Protein AF-A0A7S3LZL2-F1 (afdb_monomer_lite)

Secondary structure (DSSP, 8-state):
-BPP--SEEEEEESS-TTT--TTEEEEEEEES-THHHHS--SS--EEEEEETTS--EEEE----SEEEEP-S-BEE---GGGT--TTS-SSSSS--EESS--EEEE--GGG-HHHH-HHHHHHHHHHHHHHTT-

pLDDT: mean 87.99, std 10.65, range [54.44, 98.19]

Radius of gyration: 15.96 Å; chains: 1; bounding box: 42×28×36 Å

Sequence (134 aa):
QELVEAKYAFVLHTINPFTHDKDELYGELVAGRGETLVGNFPGRAMSFTMRRGGEPKLVSFLSKSVALHTQHCLIFRSDSNGEDLEGFAGAGLFESVCAEDDKGGHQRVHRMPVVTDRAYRQKLLKNIAETGWA

Structure (mmCIF, N/CA/C/O backbone):
data_AF-A0A7S3LZL2-F1
#
_entry.id   AF-A0A7S3LZL2-F1
#
loop_
_atom_site.group_PDB
_atom_site.id
_atom_site.type_symbol
_atom_site.label_atom_id
_atom_site.label_alt_id
_atom_site.label_comp_id
_atom_site.label_asym_id
_atom_site.label_entity_id
_atom_site.label_seq_id
_atom_site.pdbx_PDB_ins_code
_atom_site.Cartn_x
_atom_site.Cartn_y
_atom_site.Cartn_z
_atom_site.occupancy
_atom_site.B_iso_or_equiv
_atom_site.auth_seq_id
_atom_site.auth_comp_id
_atom_site.auth_asym_id
_atom_site.auth_atom_id
_atom_site.pdbx_PDB_model_num
ATOM 1 N N . GLN A 1 1 ? 15.854 -14.461 -7.365 1.00 81.50 1 GLN A N 1
ATOM 2 C CA . GLN A 1 1 ? 14.414 -14.776 -7.192 1.00 81.50 1 GLN A CA 1
ATOM 3 C C . GLN A 1 1 ? 13.652 -14.189 -8.378 1.00 81.50 1 GLN A C 1
ATOM 5 O O . GLN A 1 1 ? 14.141 -13.223 -8.947 1.00 81.50 1 GLN A O 1
ATOM 10 N N . GLU A 1 2 ? 12.508 -14.736 -8.785 1.00 86.12 2 GLU A N 1
ATOM 11 C CA . GLU A 1 2 ? 11.646 -14.081 -9.786 1.00 86.12 2 GLU A CA 1
ATOM 12 C C . GLU A 1 2 ? 10.842 -12.933 -9.160 1.00 86.12 2 GLU A C 1
ATOM 14 O O . GLU A 1 2 ? 10.371 -13.044 -8.023 1.00 86.12 2 GLU A O 1
ATOM 19 N N . LEU A 1 3 ? 10.688 -11.824 -9.887 1.00 83.06 3 LEU A N 1
ATOM 20 C CA . LEU A 1 3 ? 9.863 -10.704 -9.445 1.00 83.06 3 LEU A CA 1
ATOM 21 C C . LEU A 1 3 ? 8.380 -11.007 -9.699 1.00 83.06 3 LEU A C 1
ATOM 23 O O . LEU A 1 3 ? 7.952 -11.200 -10.835 1.00 83.06 3 LEU A O 1
ATOM 27 N N . VAL A 1 4 ? 7.589 -11.035 -8.625 1.00 82.81 4 VAL A N 1
ATOM 28 C CA . VAL A 1 4 ? 6.148 -11.311 -8.692 1.00 82.81 4 VAL A CA 1
ATOM 29 C C . VAL A 1 4 ? 5.395 -10.085 -9.205 1.00 82.81 4 VAL A C 1
ATOM 31 O O . VAL A 1 4 ? 5.608 -8.967 -8.727 1.00 82.81 4 VAL A O 1
ATOM 34 N N . GLU A 1 5 ? 4.480 -10.299 -10.152 1.00 81.88 5 GLU A N 1
ATOM 35 C CA . GLU A 1 5 ? 3.588 -9.251 -10.645 1.00 81.88 5 GLU A CA 1
ATOM 36 C C . GLU A 1 5 ? 2.649 -8.776 -9.527 1.00 81.88 5 GLU A C 1
ATOM 38 O O . GLU A 1 5 ? 1.793 -9.518 -9.043 1.00 81.88 5 GLU A O 1
ATOM 43 N N . ALA A 1 6 ? 2.808 -7.517 -9.115 1.00 82.69 6 ALA A N 1
ATOM 44 C CA . ALA A 1 6 ? 2.009 -6.911 -8.062 1.00 82.69 6 ALA A CA 1
ATOM 45 C C . ALA A 1 6 ? 1.212 -5.729 -8.616 1.00 82.69 6 ALA A C 1
ATOM 47 O O . ALA A 1 6 ? 1.761 -4.729 -9.082 1.00 82.69 6 ALA A O 1
ATOM 48 N N . LYS A 1 7 ? -0.118 -5.818 -8.521 1.00 89.12 7 LYS A N 1
ATOM 49 C CA . LYS A 1 7 ? -1.005 -4.688 -8.838 1.00 89.12 7 LYS A CA 1
ATOM 50 C C . LYS A 1 7 ? -0.928 -3.592 -7.773 1.00 89.12 7 LYS A C 1
ATOM 52 O O . LYS A 1 7 ? -1.039 -2.408 -8.094 1.00 89.12 7 LYS A O 1
ATOM 57 N N . TYR A 1 8 ? -0.762 -4.005 -6.521 1.00 93.44 8 TYR A N 1
ATOM 58 C CA . TYR A 1 8 ? -0.610 -3.136 -5.366 1.00 93.44 8 TYR A CA 1
ATOM 59 C C . TYR A 1 8 ? 0.501 -3.668 -4.471 1.00 93.44 8 TYR A C 1
ATOM 61 O O . TYR A 1 8 ? 0.640 -4.881 -4.318 1.00 93.44 8 TYR A O 1
ATOM 69 N N . ALA A 1 9 ? 1.214 -2.751 -3.834 1.00 93.50 9 ALA A N 1
ATOM 70 C CA . ALA A 1 9 ? 2.120 -3.034 -2.736 1.00 93.50 9 ALA A CA 1
ATOM 71 C C . ALA A 1 9 ? 1.653 -2.274 -1.496 1.00 93.50 9 ALA A C 1
ATOM 73 O O . ALA A 1 9 ? 1.000 -1.228 -1.607 1.00 93.50 9 ALA A O 1
ATOM 74 N N . PHE A 1 10 ? 1.963 -2.810 -0.320 1.00 95.69 10 PHE A N 1
ATOM 75 C CA . PHE A 1 10 ? 1.514 -2.241 0.941 1.00 95.69 10 PHE A CA 1
ATOM 76 C C . PHE A 1 10 ? 2.513 -2.468 2.077 1.00 95.69 10 PHE A C 1
ATOM 78 O O . PHE A 1 10 ? 3.325 -3.389 2.025 1.00 95.69 10 PHE A O 1
ATOM 85 N N . VAL A 1 11 ? 2.410 -1.630 3.107 1.00 95.25 11 VAL A N 1
ATOM 86 C CA . VAL A 1 11 ? 3.071 -1.790 4.410 1.00 95.25 11 VAL A CA 1
ATOM 87 C C . VAL A 1 11 ? 1.997 -1.784 5.491 1.00 95.25 11 VAL A C 1
ATOM 89 O O . VAL A 1 11 ? 1.023 -1.033 5.396 1.00 95.25 11 VAL A O 1
ATOM 92 N N . LEU A 1 12 ? 2.165 -2.635 6.505 1.00 96.06 12 LEU A N 1
ATOM 93 C CA . LEU A 1 12 ? 1.283 -2.714 7.665 1.00 96.06 12 LEU A CA 1
ATOM 94 C C . LEU A 1 12 ? 2.080 -2.489 8.943 1.00 96.06 12 LEU A C 1
ATOM 96 O O . LEU A 1 12 ? 3.102 -3.129 9.176 1.00 96.06 12 LEU A O 1
ATOM 100 N N . HIS A 1 13 ? 1.552 -1.621 9.793 1.00 95.44 13 HIS A N 1
ATOM 101 C CA . HIS A 1 13 ? 1.988 -1.432 11.163 1.00 95.44 13 HIS A CA 1
ATOM 102 C C . HIS A 1 13 ? 0.940 -2.068 12.076 1.00 95.44 13 HIS A C 1
ATOM 104 O O . HIS A 1 13 ? -0.171 -1.551 12.206 1.00 95.44 13 HIS A O 1
ATOM 110 N N . THR A 1 14 ? 1.284 -3.200 12.691 1.00 94.19 14 THR A N 1
ATOM 111 C CA . THR A 1 14 ? 0.397 -3.965 13.592 1.00 94.19 14 THR A CA 1
ATOM 112 C C . THR A 1 14 ? 0.144 -3.271 14.931 1.00 94.19 14 THR A C 1
ATOM 114 O O . THR A 1 14 ? -0.779 -3.635 15.649 1.00 94.19 14 THR A O 1
ATOM 117 N N . ILE A 1 15 ? 0.937 -2.248 15.248 1.00 94.56 15 ILE A N 1
ATOM 118 C CA . ILE A 1 15 ? 0.670 -1.260 16.292 1.00 94.56 15 ILE A CA 1
ATOM 119 C C . ILE A 1 15 ? 0.614 0.089 15.586 1.00 94.56 15 ILE A C 1
ATOM 121 O O . ILE A 1 15 ? 1.565 0.440 14.881 1.00 94.56 15 ILE A O 1
ATOM 125 N N . ASN A 1 16 ? -0.469 0.847 15.761 1.00 95.38 16 ASN A N 1
ATOM 126 C CA . ASN A 1 16 ? -0.615 2.134 15.088 1.00 95.38 16 ASN A CA 1
ATOM 127 C C . ASN A 1 16 ? 0.561 3.069 15.464 1.00 95.38 16 ASN A C 1
ATOM 129 O O . ASN A 1 16 ? 0.729 3.387 16.643 1.00 95.38 16 ASN A O 1
ATOM 133 N N . PRO A 1 17 ? 1.367 3.548 14.497 1.00 94.94 17 PRO A N 1
ATOM 134 C CA . PRO A 1 17 ? 2.569 4.329 14.783 1.00 94.94 17 PRO A CA 1
ATOM 135 C C . PRO A 1 17 ? 2.269 5.758 15.263 1.00 94.94 17 PRO A C 1
ATOM 137 O O . PRO A 1 17 ? 3.166 6.421 15.773 1.00 94.94 17 PRO A O 1
ATOM 140 N N . PHE A 1 18 ? 1.030 6.239 15.114 1.00 94.06 18 PHE A N 1
ATOM 141 C CA . PHE A 1 18 ? 0.608 7.582 15.526 1.00 94.06 18 PHE A CA 1
ATOM 142 C C . PHE A 1 18 ? -0.100 7.597 16.883 1.00 94.06 18 PHE A C 1
ATOM 144 O O . PHE A 1 18 ? 0.029 8.561 17.631 1.00 94.06 18 PHE A O 1
ATOM 151 N N . THR A 1 19 ? -0.882 6.558 17.190 1.00 94.44 19 THR A N 1
ATOM 152 C CA . THR A 1 19 ? -1.669 6.473 18.435 1.00 94.44 19 THR A CA 1
ATOM 153 C C . THR A 1 19 ? -1.098 5.481 19.444 1.00 94.44 19 THR A C 1
ATOM 155 O O . THR A 1 19 ? -1.498 5.508 20.605 1.00 94.44 19 THR A O 1
ATOM 158 N N . HIS A 1 20 ? -0.183 4.605 19.016 1.00 94.44 20 HIS A N 1
ATOM 159 C CA . HIS A 1 20 ? 0.345 3.471 19.779 1.00 94.44 20 HIS A CA 1
ATOM 160 C C . HIS A 1 20 ? -0.725 2.478 20.268 1.00 94.44 20 HIS A C 1
ATOM 162 O O . HIS A 1 20 ? -0.463 1.668 21.161 1.00 94.44 20 HIS A O 1
ATOM 168 N N . ASP A 1 21 ? -1.921 2.508 19.671 1.00 95.31 21 ASP A N 1
ATOM 169 C CA . ASP A 1 21 ? -2.976 1.535 19.940 1.00 95.31 21 ASP A CA 1
ATOM 170 C C . ASP A 1 21 ? -2.588 0.171 19.339 1.00 95.31 21 ASP A C 1
ATOM 172 O O . ASP A 1 21 ? -2.374 0.043 18.132 1.00 95.31 21 ASP A O 1
ATOM 176 N N . LYS A 1 22 ? -2.471 -0.847 20.200 1.00 93.62 22 LYS A N 1
ATOM 177 C CA . LYS A 1 22 ? -2.094 -2.222 19.826 1.00 93.62 22 LYS A CA 1
ATOM 178 C C . LYS A 1 22 ? -3.239 -3.000 19.177 1.00 93.62 22 LYS A C 1
ATOM 180 O O . LYS A 1 22 ? -2.995 -4.032 18.557 1.00 93.62 22 LYS A O 1
ATOM 185 N N . ASP A 1 23 ? -4.469 -2.519 19.324 1.00 94.75 23 ASP A N 1
ATOM 186 C CA . ASP A 1 23 ? -5.660 -3.126 18.733 1.00 94.75 23 ASP A CA 1
ATOM 187 C C . ASP A 1 23 ? -6.050 -2.470 17.404 1.00 94.75 23 ASP A C 1
ATOM 189 O O . ASP A 1 23 ? -7.049 -2.862 16.793 1.00 94.75 23 ASP A O 1
ATOM 193 N N . GLU A 1 24 ? -5.277 -1.482 16.944 1.00 96.44 24 GLU A N 1
ATOM 194 C CA . GLU A 1 24 ? -5.484 -0.772 15.689 1.00 96.44 24 GLU A CA 1
ATOM 195 C C . GLU A 1 24 ? -4.264 -0.904 14.774 1.00 96.44 24 GLU A C 1
ATOM 197 O O . GLU A 1 24 ? -3.163 -0.462 15.091 1.00 96.44 24 GLU A O 1
ATOM 202 N N . LEU A 1 25 ? -4.487 -1.479 13.596 1.00 96.94 25 LEU A N 1
ATOM 203 C CA . LEU A 1 25 ? -3.503 -1.529 12.525 1.00 96.94 25 LEU A CA 1
ATOM 204 C C . LEU A 1 25 ? -3.564 -0.240 11.713 1.00 96.94 25 LEU A C 1
ATOM 206 O O . LEU A 1 25 ? -4.654 0.271 11.438 1.00 96.94 25 LEU A O 1
ATOM 210 N N . TYR A 1 26 ? -2.405 0.236 11.268 1.00 97.88 26 TYR A N 1
ATOM 211 C CA . TYR A 1 26 ? -2.282 1.270 10.242 1.00 97.88 26 TYR A CA 1
ATOM 212 C C . TYR A 1 26 ? -1.646 0.666 8.990 1.00 97.88 26 TYR A C 1
ATOM 214 O O . TYR A 1 26 ? -0.631 -0.022 9.076 1.00 97.88 26 TYR A O 1
ATOM 222 N N . GLY A 1 27 ? -2.252 0.902 7.831 1.00 97.44 27 GLY A N 1
ATOM 223 C CA . GLY A 1 27 ? -1.782 0.371 6.561 1.00 97.44 27 GLY A CA 1
ATOM 224 C C . GLY A 1 27 ? -1.631 1.451 5.506 1.00 97.44 27 GLY A C 1
ATOM 225 O O . GLY A 1 27 ? -2.418 2.399 5.446 1.00 97.44 27 GLY A O 1
ATOM 226 N N . GLU A 1 28 ? -0.639 1.270 4.643 1.00 97.62 28 GLU A N 1
ATOM 227 C CA . GLU A 1 28 ? -0.371 2.134 3.498 1.00 97.62 28 GLU A CA 1
ATOM 228 C C . GLU A 1 28 ? -0.301 1.303 2.226 1.00 97.62 28 GLU A C 1
ATOM 230 O O . GLU A 1 28 ? 0.306 0.238 2.213 1.00 97.62 28 GLU A O 1
ATOM 235 N N . LEU A 1 29 ? -0.927 1.785 1.154 1.00 97.00 29 LEU A N 1
ATOM 236 C CA . LEU A 1 29 ? -1.071 1.072 -0.109 1.00 97.00 29 LEU A CA 1
ATOM 237 C C . LEU A 1 29 ? -0.755 1.978 -1.302 1.00 97.00 29 LEU A C 1
ATOM 239 O O . LEU A 1 29 ? -1.237 3.111 -1.406 1.00 97.00 29 LEU A O 1
ATOM 243 N N . VAL A 1 30 ? 0.015 1.444 -2.246 1.00 95.69 30 VAL A N 1
ATOM 244 C CA . VAL A 1 30 ? 0.358 2.075 -3.528 1.00 95.69 30 VAL A CA 1
ATOM 245 C C . VAL A 1 30 ? 0.065 1.142 -4.692 1.00 95.69 30 VAL A C 1
ATOM 247 O O . VAL A 1 30 ? -0.042 -0.070 -4.530 1.00 95.69 30 VAL A O 1
ATOM 250 N N . ALA A 1 31 ? -0.080 1.722 -5.881 1.00 93.12 31 ALA A N 1
ATOM 251 C CA . ALA A 1 31 ? -0.121 0.957 -7.120 1.00 93.12 31 ALA A CA 1
ATOM 252 C C . ALA A 1 31 ? 1.279 0.451 -7.484 1.00 93.12 31 ALA A C 1
ATOM 254 O O . ALA A 1 31 ? 2.262 1.153 -7.252 1.00 93.12 31 ALA A O 1
ATOM 255 N N . GLY A 1 32 ? 1.343 -0.719 -8.114 1.00 90.88 32 GLY A N 1
ATOM 256 C CA . GLY A 1 32 ? 2.595 -1.299 -8.584 1.00 90.88 32 GLY A CA 1
ATOM 257 C C . GLY A 1 32 ? 3.486 -1.773 -7.440 1.00 90.88 32 GLY A C 1
ATOM 258 O O . GLY A 1 32 ? 3.001 -2.305 -6.440 1.00 90.88 32 GLY A O 1
ATOM 259 N N . ARG A 1 33 ? 4.796 -1.602 -7.611 1.00 89.06 33 ARG A N 1
ATOM 260 C CA . ARG A 1 33 ? 5.812 -2.142 -6.710 1.00 89.06 33 ARG A CA 1
ATOM 261 C C . ARG A 1 33 ? 5.938 -1.376 -5.391 1.00 89.06 33 ARG A C 1
ATOM 263 O O . ARG A 1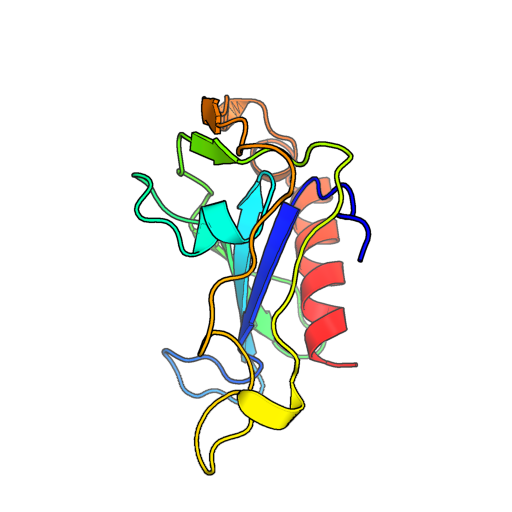 33 ? 5.604 -0.191 -5.316 1.00 89.06 33 ARG A O 1
ATOM 270 N N . GLY A 1 34 ? 6.510 -2.040 -4.383 1.00 88.12 34 GLY A N 1
ATOM 271 C CA . GLY A 1 34 ? 6.794 -1.460 -3.064 1.00 88.12 34 GLY A CA 1
ATOM 272 C C . GLY A 1 34 ? 7.718 -0.245 -3.121 1.00 88.12 34 GLY A C 1
ATOM 273 O O . GLY A 1 34 ? 7.546 0.692 -2.348 1.00 88.12 34 GLY A O 1
ATOM 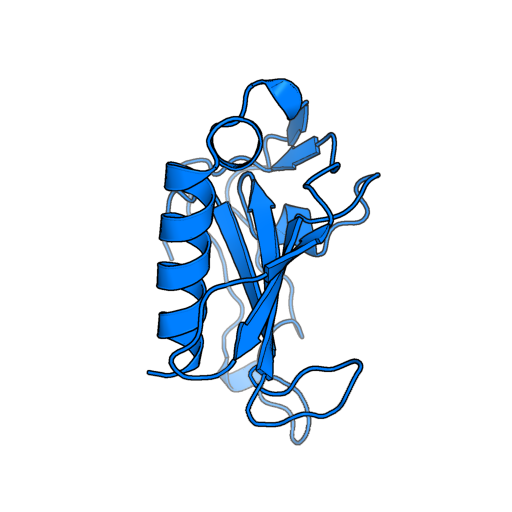274 N N . GLU A 1 35 ? 8.608 -0.175 -4.107 1.00 87.88 35 GLU A N 1
ATOM 275 C CA . GLU A 1 35 ? 9.479 0.974 -4.363 1.00 87.88 35 GLU A CA 1
ATOM 276 C C . GLU A 1 35 ? 8.684 2.252 -4.691 1.00 87.88 35 GLU A C 1
ATOM 278 O O . GLU A 1 35 ? 9.149 3.357 -4.429 1.00 87.88 35 GLU A O 1
ATOM 283 N N . THR A 1 36 ? 7.436 2.139 -5.163 1.00 91.56 36 THR A N 1
ATOM 284 C CA . THR A 1 36 ? 6.530 3.295 -5.316 1.00 91.56 36 THR A CA 1
ATOM 285 C C . THR A 1 36 ? 6.174 3.930 -3.964 1.00 91.56 36 THR A C 1
ATOM 287 O O . THR A 1 36 ? 5.952 5.145 -3.879 1.00 91.56 36 THR A O 1
ATOM 290 N N . LEU A 1 37 ? 6.089 3.113 -2.908 1.00 90.25 37 LEU A N 1
ATOM 291 C CA . LEU A 1 37 ? 5.757 3.540 -1.550 1.00 90.25 37 LEU A CA 1
ATOM 292 C C . LEU A 1 37 ? 6.915 4.333 -0.949 1.00 90.25 37 LEU A C 1
ATOM 294 O O . LEU A 1 37 ? 6.721 5.484 -0.562 1.00 90.25 37 LEU A O 1
ATOM 298 N N . VAL A 1 38 ? 8.099 3.716 -0.923 1.00 86.38 38 VAL A N 1
ATOM 299 C CA . VAL A 1 38 ? 9.305 4.255 -0.274 1.00 86.38 38 VAL A CA 1
ATOM 300 C C . VAL A 1 38 ? 10.040 5.281 -1.136 1.00 86.38 38 VAL A C 1
ATOM 302 O O . VAL A 1 38 ? 10.748 6.136 -0.613 1.00 86.38 38 VAL A O 1
ATOM 305 N N . GLY A 1 39 ? 9.848 5.237 -2.455 1.00 84.19 39 GLY A N 1
ATOM 306 C CA . GLY A 1 39 ? 10.441 6.183 -3.388 1.00 84.19 39 GLY A CA 1
ATOM 307 C C . GLY A 1 39 ? 9.886 7.596 -3.219 1.00 84.19 39 GLY A C 1
ATOM 308 O O . GLY A 1 39 ? 8.698 7.805 -2.933 1.00 84.19 39 GLY A O 1
ATOM 309 N N . ASN A 1 40 ? 10.744 8.585 -3.478 1.00 86.31 40 ASN A N 1
ATOM 310 C CA . ASN A 1 40 ? 10.441 10.014 -3.370 1.00 86.31 40 ASN A CA 1
ATOM 311 C C . ASN A 1 40 ? 9.579 10.539 -4.543 1.00 86.31 40 ASN A C 1
ATOM 313 O O . ASN A 1 40 ? 9.893 11.538 -5.188 1.00 86.31 40 ASN A O 1
ATOM 317 N N . PHE A 1 41 ? 8.492 9.832 -4.856 1.00 89.56 41 PHE A N 1
ATOM 318 C CA . PHE A 1 41 ? 7.511 10.245 -5.856 1.00 89.56 41 PHE A CA 1
ATOM 319 C C . PHE A 1 41 ? 6.463 11.177 -5.231 1.00 89.56 41 PHE A C 1
ATOM 321 O O . PHE A 1 41 ? 5.920 10.826 -4.174 1.00 89.56 41 PHE A O 1
ATOM 328 N N . PRO A 1 42 ? 6.111 12.302 -5.893 1.00 90.25 42 PRO A N 1
ATOM 329 C CA . PRO A 1 42 ? 5.107 13.243 -5.407 1.00 90.25 42 PRO A CA 1
ATOM 330 C C . PRO A 1 42 ? 3.748 12.598 -5.133 1.00 90.25 42 PRO A C 1
ATOM 332 O O . PRO A 1 42 ? 3.297 11.722 -5.872 1.00 90.25 42 PRO A O 1
ATOM 335 N N . GLY A 1 43 ? 3.060 13.111 -4.113 1.00 92.38 43 GLY A N 1
ATOM 336 C CA . GLY A 1 43 ? 1.776 12.595 -3.647 1.00 92.38 43 GLY A CA 1
ATOM 337 C C . GLY A 1 43 ? 1.930 11.631 -2.473 1.00 92.38 43 GLY A C 1
ATOM 338 O O . GLY A 1 43 ? 3.014 11.452 -1.924 1.00 92.38 43 GLY A O 1
ATOM 339 N N . ARG A 1 44 ? 0.819 11.031 -2.053 1.00 93.56 44 ARG A N 1
ATOM 340 C CA . ARG A 1 44 ? 0.758 10.147 -0.882 1.00 93.56 44 ARG A CA 1
ATOM 341 C C . ARG A 1 44 ? 0.131 8.802 -1.223 1.00 93.56 44 ARG A C 1
ATOM 343 O O . ARG A 1 44 ? -0.662 8.692 -2.165 1.00 93.56 44 ARG A O 1
ATOM 350 N N . ALA A 1 45 ? 0.543 7.780 -0.481 1.00 95.88 45 ALA A N 1
ATOM 351 C CA . ALA A 1 45 ? -0.074 6.463 -0.518 1.00 95.88 45 ALA A CA 1
ATOM 352 C C . ALA A 1 45 ? -1.530 6.540 -0.036 1.00 95.88 45 ALA A C 1
ATOM 354 O O . ALA A 1 45 ? -1.918 7.490 0.643 1.00 95.88 45 ALA A O 1
ATOM 355 N N . MET A 1 46 ? -2.340 5.543 -0.385 1.00 97.25 46 MET A N 1
ATOM 356 C CA . MET A 1 46 ? -3.631 5.354 0.267 1.00 97.25 46 MET A CA 1
ATOM 357 C C . MET A 1 46 ? -3.382 4.825 1.671 1.00 97.25 46 MET A C 1
ATOM 359 O O . MET A 1 46 ? -2.819 3.742 1.803 1.00 97.25 46 MET A O 1
ATOM 363 N N . SER A 1 47 ? -3.823 5.547 2.694 1.00 97.56 47 SER A N 1
ATOM 364 C CA . SER A 1 47 ? -3.688 5.092 4.075 1.00 97.56 47 SER A CA 1
ATOM 365 C C . SER A 1 47 ? -5.028 4.753 4.704 1.00 97.56 47 SER A C 1
ATOM 367 O O . SER A 1 47 ? -6.058 5.361 4.391 1.00 97.56 47 SER A O 1
ATOM 369 N N . PHE A 1 48 ? -5.022 3.768 5.593 1.00 98.19 48 PHE A N 1
ATOM 370 C CA . PHE A 1 48 ? -6.208 3.303 6.297 1.00 98.19 48 PHE A CA 1
ATOM 371 C C . PHE A 1 48 ? -5.849 2.763 7.681 1.00 98.19 48 PHE A C 1
ATOM 373 O O . PHE A 1 48 ? -4.712 2.369 7.928 1.00 98.19 48 PHE A O 1
ATOM 380 N N . THR A 1 49 ? -6.831 2.723 8.576 1.00 98.06 49 THR A N 1
ATOM 381 C CA . THR A 1 49 ? -6.727 2.019 9.856 1.00 98.06 49 THR A CA 1
ATOM 382 C C . THR A 1 49 ? -7.765 0.918 9.958 1.00 98.06 49 THR A C 1
ATOM 384 O O . THR A 1 49 ? -8.831 1.000 9.346 1.00 98.06 49 THR A O 1
ATOM 387 N N . MET A 1 50 ? -7.483 -0.123 10.735 1.00 97.25 50 MET A N 1
ATOM 388 C CA . MET A 1 50 ? -8.472 -1.148 11.057 1.00 97.25 50 MET A CA 1
ATOM 389 C C . MET A 1 50 ? -8.255 -1.679 12.468 1.00 97.25 50 MET A C 1
ATOM 391 O O . MET A 1 50 ? -7.177 -2.169 12.798 1.00 97.25 50 MET A O 1
ATOM 395 N N . ARG A 1 51 ? -9.307 -1.631 13.289 1.00 95.56 51 ARG A N 1
ATOM 396 C CA . ARG A 1 51 ? -9.317 -2.328 14.579 1.00 95.56 51 ARG A CA 1
ATOM 397 C C . ARG A 1 51 ? -9.522 -3.826 14.386 1.00 95.56 51 ARG A C 1
ATOM 399 O O . ARG A 1 51 ? -10.207 -4.229 13.444 1.00 95.56 51 ARG A O 1
ATOM 406 N N . ARG A 1 52 ? -8.981 -4.654 15.281 1.00 91.62 52 ARG A N 1
ATOM 407 C CA . ARG A 1 52 ? -9.176 -6.115 15.246 1.00 91.62 52 ARG A CA 1
ATOM 408 C C . ARG A 1 52 ? -10.671 -6.473 15.198 1.00 91.62 52 ARG A C 1
ATOM 410 O O . ARG A 1 52 ? -11.446 -6.029 16.038 1.00 91.62 52 ARG A O 1
ATOM 417 N N . GLY A 1 53 ? -11.078 -7.252 14.192 1.00 89.19 53 GLY A N 1
ATOM 418 C CA . GLY A 1 53 ? -12.481 -7.638 13.962 1.00 89.19 53 GLY A CA 1
ATOM 419 C C . GLY A 1 53 ? -13.405 -6.512 13.467 1.00 89.19 53 GLY A C 1
ATOM 420 O O . GLY A 1 53 ? -14.606 -6.729 13.325 1.00 89.19 53 GLY A O 1
ATOM 421 N N . GLY A 1 54 ? -12.867 -5.316 13.219 1.00 93.56 54 GLY A N 1
ATOM 422 C CA . GLY A 1 54 ? -13.602 -4.170 12.699 1.00 93.56 54 GLY A CA 1
ATOM 423 C C . GLY A 1 54 ? -13.564 -4.060 11.174 1.00 93.56 54 GLY A C 1
ATOM 424 O O . GLY A 1 54 ? -13.125 -4.955 10.458 1.00 93.56 54 GLY A O 1
ATOM 425 N N . GLU A 1 55 ? -14.014 -2.909 10.683 1.00 95.75 55 GLU A N 1
ATOM 426 C CA . GLU A 1 55 ? -13.978 -2.548 9.267 1.00 95.75 55 GLU A CA 1
ATOM 427 C C . GLU A 1 55 ? -12.872 -1.514 9.005 1.00 95.75 55 GLU A C 1
ATOM 429 O O . GLU A 1 55 ? -12.674 -0.620 9.840 1.00 95.75 55 GLU A O 1
ATOM 434 N N . PRO A 1 56 ? -12.162 -1.585 7.861 1.00 96.94 56 PRO A N 1
ATOM 435 C CA . PRO A 1 56 ? -11.141 -0.605 7.533 1.00 96.94 56 PRO A CA 1
ATOM 436 C C . PRO A 1 56 ? -11.751 0.787 7.350 1.00 96.94 56 PRO A C 1
ATOM 438 O O . PRO A 1 56 ? -12.798 0.964 6.715 1.00 96.94 56 PRO A O 1
ATOM 441 N N . LYS A 1 57 ? -11.065 1.787 7.900 1.00 97.31 57 LYS A N 1
ATOM 442 C CA . LYS A 1 57 ? -11.384 3.210 7.808 1.00 97.31 57 LYS A CA 1
ATOM 443 C C . LYS A 1 57 ? -10.308 3.905 6.996 1.00 97.31 57 LYS A C 1
ATOM 445 O O . LYS A 1 57 ? -9.132 3.861 7.337 1.00 97.31 57 LYS A O 1
ATOM 450 N N . LEU A 1 58 ? -10.719 4.562 5.920 1.00 97.25 58 LEU A N 1
ATOM 451 C CA . LEU A 1 58 ? -9.799 5.313 5.080 1.00 97.25 58 LEU A CA 1
ATOM 452 C C . LEU A 1 58 ? -9.318 6.570 5.816 1.00 97.25 58 LEU A C 1
ATOM 454 O O . LEU A 1 58 ? -10.137 7.343 6.308 1.00 97.25 58 LEU A O 1
ATOM 458 N N . VAL A 1 59 ? -8.006 6.780 5.846 1.00 97.12 59 VAL A N 1
ATOM 459 C CA . VAL A 1 59 ? -7.366 7.988 6.387 1.00 97.12 59 VAL A CA 1
ATOM 460 C C . VAL A 1 59 ? -7.047 8.956 5.253 1.00 97.12 59 VAL A C 1
ATOM 462 O O . VAL A 1 59 ? -7.308 10.153 5.361 1.00 97.12 59 VAL A O 1
ATOM 465 N N . SER A 1 60 ? -6.532 8.448 4.133 1.00 96.25 60 SER A N 1
ATOM 466 C CA . SER A 1 60 ? -6.269 9.263 2.950 1.00 96.25 60 SER A CA 1
ATOM 467 C C . SER A 1 60 ? -6.429 8.471 1.655 1.00 96.25 60 SER A C 1
ATOM 469 O O . SER A 1 60 ? -6.225 7.258 1.607 1.00 96.25 60 SER A O 1
ATOM 471 N N . PHE A 1 61 ? -6.819 9.164 0.586 1.00 95.50 61 PHE A N 1
ATOM 472 C CA . PHE A 1 61 ? -6.852 8.581 -0.751 1.00 95.50 61 PHE A CA 1
ATOM 473 C C . PHE A 1 61 ? -5.461 8.590 -1.387 1.00 95.50 61 PHE A C 1
ATOM 475 O O . PHE A 1 61 ? -4.663 9.497 -1.154 1.00 95.50 61 PHE A O 1
ATOM 482 N N . LEU A 1 62 ? -5.226 7.607 -2.261 1.00 94.62 62 LEU A N 1
ATOM 483 C CA . LEU A 1 62 ? -4.047 7.565 -3.119 1.00 94.62 62 LEU A CA 1
ATOM 484 C C . LEU A 1 62 ? -3.947 8.862 -3.930 1.00 94.62 62 LEU A C 1
ATOM 486 O O . LEU A 1 62 ? -4.919 9.264 -4.568 1.00 94.62 62 LEU A O 1
ATOM 490 N N . SER A 1 63 ? -2.773 9.484 -3.946 1.00 93.44 63 SER A N 1
ATOM 491 C CA . SER A 1 63 ? -2.498 10.646 -4.799 1.00 93.44 63 SER A CA 1
ATOM 492 C C . SER A 1 63 ? -1.118 10.628 -5.451 1.00 93.44 63 SER A C 1
ATOM 494 O O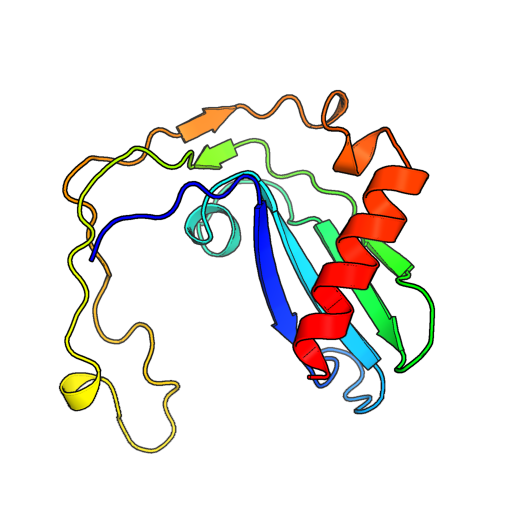 . SER A 1 63 ? -0.776 11.577 -6.157 1.00 93.44 63 SER A O 1
ATOM 496 N N . LYS A 1 64 ? -0.331 9.559 -5.258 1.00 93.25 64 LYS A N 1
ATOM 497 C CA . LYS A 1 64 ? 0.911 9.361 -6.013 1.00 93.25 64 LYS A CA 1
ATOM 498 C C . LYS A 1 64 ? 0.608 9.297 -7.512 1.00 93.25 64 LYS A C 1
ATOM 500 O O . LYS A 1 64 ? -0.184 8.472 -7.966 1.00 93.25 64 LYS A O 1
ATOM 505 N N . SER A 1 65 ? 1.223 10.206 -8.268 1.00 90.19 65 SER A N 1
ATOM 506 C CA . SER A 1 65 ? 0.998 10.357 -9.712 1.00 90.19 65 SER A CA 1
ATOM 507 C C . SER A 1 65 ? 1.868 9.428 -10.554 1.00 90.19 65 SER A C 1
ATOM 509 O O . SER A 1 65 ? 1.624 9.301 -11.752 1.00 90.19 65 SER A O 1
ATOM 511 N N . VAL A 1 66 ? 2.857 8.783 -9.938 1.00 92.19 66 VAL A N 1
ATOM 512 C CA . VAL A 1 66 ? 3.777 7.824 -10.550 1.00 92.19 66 VAL A CA 1
ATOM 513 C C . VAL A 1 66 ? 3.671 6.511 -9.787 1.00 92.19 66 VAL A C 1
ATOM 515 O O . VAL A 1 66 ? 3.586 6.514 -8.559 1.00 92.19 66 VAL A O 1
ATOM 518 N N . ALA A 1 67 ? 3.675 5.403 -10.520 1.00 91.94 67 ALA A N 1
ATOM 519 C CA . ALA A 1 67 ? 3.914 4.081 -9.965 1.00 91.94 67 ALA A CA 1
ATOM 520 C C . ALA A 1 67 ? 4.945 3.341 -10.806 1.00 91.94 67 ALA A C 1
ATOM 522 O O . ALA A 1 67 ? 5.024 3.546 -12.020 1.00 91.94 67 ALA A O 1
ATOM 523 N N . LEU A 1 68 ? 5.715 2.488 -10.144 1.00 90.69 68 LEU A N 1
ATOM 524 C CA . LEU A 1 68 ? 6.655 1.575 -10.773 1.00 90.69 68 LEU A CA 1
ATOM 525 C C . LEU A 1 68 ? 5.927 0.264 -11.043 1.00 90.69 68 LEU A C 1
ATOM 527 O O . LEU A 1 68 ? 5.389 -0.359 -10.124 1.00 90.69 68 LEU A O 1
ATOM 531 N N . HIS A 1 69 ? 5.847 -0.123 -12.309 1.00 86.25 69 HIS A N 1
ATOM 532 C CA . HIS A 1 69 ? 5.166 -1.344 -12.713 1.00 86.25 69 HIS A CA 1
ATOM 533 C C . HIS A 1 69 ? 6.132 -2.520 -12.710 1.00 86.25 69 HIS A C 1
ATOM 535 O O . HIS A 1 69 ? 7.256 -2.408 -13.200 1.00 86.25 69 HIS A O 1
ATOM 541 N N . THR A 1 70 ? 5.675 -3.660 -12.190 1.00 77.88 70 THR A N 1
ATOM 542 C CA . THR A 1 70 ? 6.443 -4.898 -12.279 1.00 77.88 70 THR A CA 1
ATOM 543 C C . THR A 1 70 ? 6.647 -5.281 -13.740 1.00 77.88 70 THR A C 1
ATOM 545 O O . THR A 1 70 ? 5.709 -5.271 -14.537 1.00 77.88 70 THR A O 1
ATOM 548 N N . GLN A 1 71 ? 7.876 -5.663 -14.068 1.00 79.50 71 GLN A N 1
ATOM 549 C CA . GLN A 1 71 ? 8.193 -6.407 -15.277 1.00 79.50 71 GLN A CA 1
ATOM 550 C C . GLN A 1 71 ? 8.595 -7.819 -14.875 1.00 79.50 71 GLN A C 1
ATOM 552 O O . GLN A 1 71 ? 9.171 -8.014 -13.806 1.00 79.50 71 GLN A O 1
ATOM 557 N N . HIS A 1 72 ? 8.304 -8.801 -15.726 1.00 84.88 72 HIS A N 1
ATOM 558 C CA . HIS A 1 72 ? 8.833 -10.144 -15.531 1.00 84.88 72 HIS A CA 1
ATOM 559 C C . HIS A 1 72 ? 10.355 -10.103 -15.666 1.00 84.88 72 HIS A C 1
ATOM 561 O O . HIS A 1 72 ? 10.883 -9.989 -16.769 1.00 84.88 72 HIS A O 1
ATOM 567 N N . CYS A 1 73 ? 11.049 -10.164 -14.534 1.00 86.31 73 CYS A N 1
ATOM 568 C CA . CYS A 1 73 ? 12.501 -10.178 -14.471 1.00 86.31 73 CYS A CA 1
ATOM 569 C C . CYS A 1 73 ? 12.986 -10.953 -13.242 1.00 86.31 73 CYS A C 1
ATOM 571 O O . CYS A 1 73 ? 12.217 -11.313 -12.343 1.00 86.31 73 CYS A O 1
ATOM 573 N N . LEU A 1 74 ? 14.291 -11.213 -13.211 1.00 89.31 74 LEU A N 1
ATOM 574 C CA . LEU A 1 74 ? 14.960 -11.692 -12.012 1.00 89.31 74 LEU A CA 1
ATOM 575 C C . LEU A 1 74 ? 15.269 -10.506 -11.099 1.00 89.31 74 LEU A C 1
ATOM 577 O O . LEU A 1 74 ? 15.690 -9.447 -11.559 1.00 89.31 74 LEU A O 1
ATOM 581 N N . ILE A 1 75 ? 15.093 -10.703 -9.798 1.00 87.19 75 ILE A N 1
ATOM 582 C CA . ILE A 1 75 ? 15.566 -9.790 -8.763 1.00 87.19 75 ILE A CA 1
ATOM 583 C C . ILE A 1 75 ? 16.731 -10.431 -8.010 1.00 87.19 75 ILE A C 1
ATOM 585 O O . ILE A 1 75 ? 16.653 -11.583 -7.549 1.00 87.19 75 ILE A O 1
ATOM 589 N N . PHE A 1 76 ? 17.812 -9.667 -7.908 1.00 87.31 76 PHE A N 1
ATOM 590 C CA . PHE A 1 76 ? 18.996 -9.966 -7.123 1.00 87.31 76 PHE A CA 1
ATOM 591 C C . PHE A 1 76 ? 18.803 -9.348 -5.742 1.00 87.31 76 PHE A C 1
ATOM 593 O O . PHE A 1 76 ? 18.596 -8.143 -5.601 1.00 87.31 76 PHE A O 1
ATOM 600 N N . ARG A 1 77 ? 18.796 -10.208 -4.728 1.00 82.19 77 ARG A N 1
ATOM 601 C CA . ARG A 1 77 ? 18.651 -9.840 -3.322 1.00 82.19 77 ARG A CA 1
ATOM 602 C C . ARG A 1 77 ? 19.980 -10.113 -2.635 1.00 82.19 77 ARG A C 1
ATOM 604 O O . ARG A 1 77 ? 20.646 -11.093 -2.972 1.00 82.19 77 ARG A O 1
ATOM 611 N N . SER A 1 78 ? 20.337 -9.262 -1.691 1.00 74.44 78 SER A N 1
ATOM 612 C CA . SER A 1 78 ? 21.354 -9.569 -0.696 1.00 74.44 78 SER A CA 1
ATOM 613 C C . SER A 1 78 ? 20.935 -10.768 0.147 1.00 74.44 78 SER A C 1
ATOM 615 O O . SER A 1 78 ? 19.749 -11.052 0.329 1.00 74.44 78 SER A O 1
ATOM 617 N N . ASP A 1 79 ? 21.934 -11.502 0.623 1.00 72.88 79 ASP A N 1
ATOM 618 C CA . ASP A 1 79 ? 21.725 -12.617 1.533 1.00 72.88 79 ASP A CA 1
ATOM 619 C C . ASP A 1 79 ? 21.379 -12.079 2.931 1.00 72.88 79 ASP A C 1
ATOM 621 O O . ASP A 1 79 ? 22.085 -11.223 3.469 1.00 72.88 79 ASP A O 1
ATOM 625 N N . SER A 1 80 ? 20.283 -12.569 3.514 1.00 63.06 80 SER A N 1
ATOM 626 C CA . SER A 1 80 ? 19.765 -12.105 4.807 1.00 63.06 80 SER A CA 1
ATOM 627 C C . SER A 1 80 ? 20.745 -12.345 5.956 1.00 63.06 80 SER A C 1
ATOM 629 O O . SER A 1 80 ? 20.734 -11.596 6.927 1.00 63.06 80 SER A O 1
ATOM 631 N N . ASN A 1 81 ? 21.627 -13.344 5.841 1.00 66.75 81 ASN A N 1
ATOM 632 C CA . ASN A 1 81 ? 22.651 -13.617 6.856 1.00 66.75 81 ASN A CA 1
ATOM 633 C C . ASN A 1 81 ? 23.667 -12.470 7.031 1.00 66.75 81 ASN A C 1
ATOM 635 O O . ASN A 1 81 ? 24.288 -12.374 8.086 1.00 66.75 81 ASN A O 1
ATOM 639 N N . GLY A 1 82 ? 23.838 -11.616 6.017 1.00 61.88 82 GLY A N 1
ATOM 640 C CA . GLY A 1 82 ? 24.737 -10.466 6.042 1.00 61.88 82 GLY A CA 1
ATOM 641 C C . GLY A 1 82 ? 24.051 -9.160 6.441 1.00 61.88 82 GLY A C 1
ATOM 642 O O . GLY A 1 82 ? 24.747 -8.186 6.714 1.00 61.88 82 GLY A O 1
ATOM 643 N N . GLU A 1 83 ? 22.714 -9.128 6.470 1.00 63.44 83 GLU A N 1
ATOM 644 C CA . GLU A 1 83 ? 21.921 -7.938 6.819 1.00 63.44 83 GLU A CA 1
ATOM 645 C C . GLU A 1 83 ? 21.379 -7.953 8.250 1.00 63.44 83 GLU A C 1
ATOM 647 O O . GLU A 1 83 ? 20.960 -6.909 8.753 1.00 63.44 83 GLU A O 1
ATOM 652 N N . ASP A 1 84 ? 21.374 -9.118 8.899 1.00 66.12 84 ASP A N 1
ATOM 653 C CA . ASP A 1 84 ? 20.831 -9.308 10.244 1.00 66.12 84 ASP A CA 1
ATOM 654 C C . ASP A 1 84 ? 21.807 -8.770 11.306 1.00 66.12 84 ASP A C 1
ATOM 656 O O . ASP A 1 84 ? 22.594 -9.494 11.919 1.00 66.12 84 ASP A O 1
ATOM 660 N N . LEU A 1 85 ? 21.808 -7.445 11.463 1.00 65.88 85 LEU A N 1
ATOM 661 C CA . LEU A 1 85 ? 22.502 -6.746 12.539 1.00 65.88 85 LEU A CA 1
ATOM 662 C C . LEU A 1 85 ? 21.579 -6.611 13.751 1.00 65.88 85 LEU A C 1
ATOM 664 O O . LEU A 1 85 ? 20.400 -6.282 13.623 1.00 65.88 85 LEU A O 1
ATOM 668 N N . GLU A 1 86 ? 22.135 -6.799 14.949 1.00 72.12 86 GLU A N 1
ATOM 669 C CA . GLU A 1 86 ? 21.386 -6.667 16.199 1.00 72.12 86 GLU A CA 1
ATOM 670 C C . GLU A 1 86 ? 20.704 -5.289 16.288 1.00 72.12 86 GLU A C 1
ATOM 672 O O . GLU A 1 86 ? 21.352 -4.243 16.240 1.00 72.12 86 GLU A O 1
ATOM 677 N N . GLY A 1 87 ? 19.372 -5.293 16.397 1.00 68.06 87 GLY A N 1
ATOM 678 C CA . GLY A 1 87 ? 18.556 -4.078 16.484 1.00 68.06 87 GLY A CA 1
ATOM 679 C C . GLY A 1 87 ? 18.132 -3.465 15.144 1.00 68.06 87 GLY A C 1
ATOM 680 O O . GLY A 1 87 ? 17.421 -2.459 15.156 1.00 68.06 87 GLY A O 1
ATOM 681 N N . PHE A 1 88 ? 18.500 -4.060 14.007 1.00 60.47 88 PHE A N 1
ATOM 682 C CA . PHE A 1 88 ? 18.037 -3.646 12.683 1.00 60.47 88 PHE A CA 1
ATOM 683 C C . PHE A 1 88 ? 17.009 -4.640 12.140 1.00 60.47 88 PHE A C 1
ATOM 685 O O . PHE A 1 88 ? 17.096 -5.843 12.364 1.00 60.47 88 PHE A O 1
ATOM 692 N N . ALA A 1 89 ? 16.008 -4.141 11.414 1.00 62.12 89 ALA A N 1
ATOM 693 C CA . ALA A 1 89 ? 15.207 -5.022 10.576 1.00 62.12 89 ALA A CA 1
ATOM 694 C C . ALA A 1 89 ? 16.125 -5.532 9.455 1.00 62.12 89 ALA A C 1
ATOM 696 O O . ALA A 1 89 ? 16.734 -4.706 8.779 1.00 62.12 89 ALA A O 1
ATOM 697 N N . GLY A 1 90 ? 16.231 -6.854 9.268 1.00 54.44 90 GLY A N 1
ATOM 698 C CA . GLY A 1 90 ? 17.060 -7.517 8.242 1.00 54.44 90 GLY A CA 1
ATOM 699 C C . GLY A 1 90 ? 16.582 -7.294 6.799 1.00 54.44 90 GLY A C 1
ATOM 700 O O . GLY A 1 90 ? 16.470 -8.235 6.017 1.00 54.44 90 GLY A O 1
ATOM 701 N N . ALA A 1 91 ? 16.213 -6.058 6.479 1.00 59.12 91 ALA A N 1
ATOM 702 C CA . ALA A 1 91 ? 15.807 -5.592 5.174 1.00 59.12 91 ALA A CA 1
ATOM 703 C C . ALA A 1 91 ? 16.393 -4.196 4.944 1.00 59.12 91 ALA A C 1
ATOM 705 O O . ALA A 1 91 ? 16.031 -3.238 5.633 1.00 59.12 91 ALA A O 1
ATOM 706 N N . GLY A 1 92 ? 17.244 -4.076 3.926 1.00 57.66 92 GLY A N 1
ATOM 707 C CA . GLY A 1 92 ? 17.683 -2.782 3.401 1.00 57.66 92 GLY A CA 1
ATOM 708 C C . GLY A 1 92 ? 19.076 -2.348 3.838 1.00 57.66 92 GLY A C 1
ATOM 709 O O . GLY A 1 92 ? 19.388 -1.163 3.722 1.00 57.66 92 GLY A O 1
ATOM 710 N N . LEU A 1 93 ? 19.920 -3.275 4.310 1.00 63.47 93 LEU A N 1
ATOM 711 C CA . LEU A 1 93 ? 21.354 -2.987 4.418 1.00 63.47 93 LEU A CA 1
ATOM 712 C C . LEU A 1 93 ? 21.978 -2.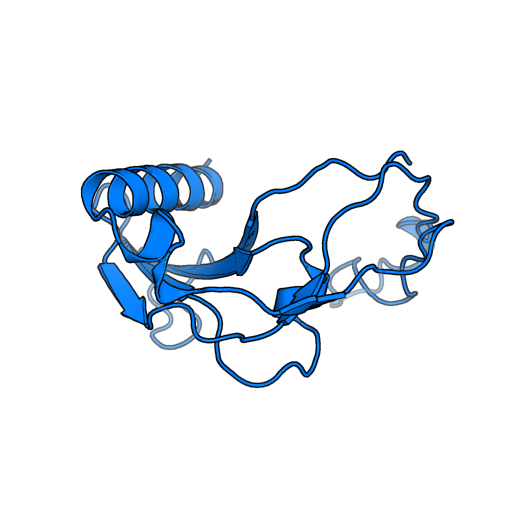874 3.020 1.00 63.47 93 LEU A C 1
ATOM 714 O O . LEU A 1 93 ? 22.800 -1.992 2.770 1.00 63.47 93 LEU A O 1
ATOM 718 N N . PHE A 1 94 ? 21.536 -3.725 2.097 1.00 69.81 94 PHE A N 1
ATOM 719 C CA . PHE A 1 94 ? 21.863 -3.656 0.685 1.00 69.81 94 PHE A CA 1
ATOM 720 C C . PHE A 1 94 ? 20.593 -3.523 -0.157 1.00 69.81 94 PHE A C 1
ATOM 722 O O . PHE A 1 94 ? 19.517 -4.034 0.165 1.00 69.81 94 PHE A O 1
ATOM 729 N N . GLU A 1 95 ? 20.719 -2.813 -1.274 1.00 71.19 95 GLU A N 1
ATOM 730 C CA . GLU A 1 95 ? 19.609 -2.632 -2.198 1.00 71.19 95 GLU A CA 1
ATOM 731 C C . GLU A 1 95 ? 19.356 -3.905 -3.009 1.00 71.19 95 GLU A C 1
ATOM 733 O O . GLU A 1 95 ? 20.270 -4.581 -3.484 1.00 71.19 95 GLU A O 1
ATOM 738 N N . SER A 1 96 ? 18.077 -4.222 -3.195 1.00 78.62 96 SER A N 1
ATOM 739 C CA . SER A 1 96 ? 17.658 -5.259 -4.130 1.00 78.62 96 SER A CA 1
ATOM 740 C C . SER A 1 96 ? 17.642 -4.692 -5.543 1.00 78.62 96 SER A C 1
ATOM 742 O O . SER A 1 96 ? 16.945 -3.713 -5.802 1.00 78.62 96 SER A O 1
ATOM 744 N N . VAL A 1 97 ? 18.355 -5.327 -6.469 1.00 84.44 97 VAL A N 1
ATOM 745 C CA . VAL A 1 97 ? 18.487 -4.837 -7.846 1.00 84.44 97 VAL A CA 1
ATOM 746 C C . VAL A 1 97 ? 17.724 -5.753 -8.791 1.00 84.44 97 VAL A C 1
ATOM 748 O O . VAL A 1 97 ? 17.855 -6.977 -8.745 1.00 84.44 97 VAL A O 1
ATOM 751 N N . CYS A 1 98 ? 16.891 -5.170 -9.647 1.00 86.75 98 CYS A N 1
ATOM 752 C CA . CYS A 1 98 ? 16.203 -5.912 -10.699 1.00 86.75 98 CYS A CA 1
ATOM 753 C C . CYS A 1 98 ? 17.106 -6.053 -11.923 1.00 86.75 98 CYS A C 1
ATOM 755 O O . CYS A 1 98 ? 17.852 -5.137 -12.249 1.00 86.75 98 CYS A O 1
ATOM 757 N N . ALA A 1 99 ? 17.022 -7.195 -12.607 1.00 88.38 99 ALA A N 1
ATOM 758 C CA . ALA A 1 99 ? 17.728 -7.422 -13.869 1.00 88.38 99 ALA A CA 1
ATOM 759 C C . ALA A 1 99 ? 17.267 -6.459 -14.976 1.00 88.38 99 ALA A C 1
ATOM 761 O O . ALA A 1 99 ? 18.025 -6.168 -15.891 1.00 88.38 99 ALA A O 1
ATOM 762 N N . GLU A 1 100 ? 16.027 -5.981 -14.868 1.00 87.06 100 GLU A N 1
ATOM 763 C CA . GLU A 1 100 ? 15.422 -5.001 -15.761 1.00 87.06 100 GLU A CA 1
ATOM 764 C C . GLU A 1 100 ? 15.125 -3.717 -14.990 1.00 87.06 100 GLU A C 1
ATOM 766 O O . GLU A 1 100 ? 14.675 -3.772 -13.839 1.00 87.06 100 GLU A O 1
ATOM 771 N N . ASP A 1 101 ? 15.314 -2.575 -15.651 1.00 82.44 101 ASP A N 1
ATOM 772 C CA . ASP A 1 101 ? 14.996 -1.267 -15.086 1.00 82.44 101 ASP A CA 1
ATOM 773 C C . ASP A 1 101 ? 13.498 -1.113 -14.808 1.00 82.44 101 ASP A C 1
ATOM 775 O O . ASP A 1 101 ? 12.626 -1.631 -15.518 1.00 82.44 101 ASP A O 1
ATOM 779 N N . ASP A 1 102 ? 13.186 -0.314 -13.792 1.00 77.31 102 ASP A N 1
ATOM 780 C CA . ASP A 1 102 ? 11.812 0.017 -13.460 1.00 77.31 102 ASP A CA 1
ATOM 781 C C . ASP A 1 102 ? 11.118 0.818 -14.564 1.00 77.31 102 ASP A C 1
ATOM 783 O O . ASP A 1 102 ? 11.547 1.901 -14.966 1.00 77.31 102 ASP A O 1
ATOM 787 N N . LYS A 1 103 ? 9.950 0.331 -14.998 1.00 80.81 103 LYS A N 1
ATOM 788 C CA . LYS A 1 103 ? 9.054 1.106 -15.862 1.00 80.81 103 LYS A CA 1
ATOM 789 C C . LYS A 1 103 ? 8.110 1.925 -14.997 1.00 80.81 103 LYS A C 1
ATOM 791 O O . LYS A 1 103 ? 7.064 1.449 -14.548 1.00 80.81 103 LYS A O 1
ATOM 796 N N . GLY A 1 104 ? 8.492 3.179 -14.782 1.00 83.44 104 GLY A N 1
ATOM 797 C CA . GLY A 1 104 ? 7.613 4.190 -14.213 1.00 83.44 104 GLY A CA 1
ATOM 798 C C . GLY A 1 104 ? 6.484 4.559 -15.176 1.00 83.44 104 GLY A C 1
ATOM 799 O O . GLY A 1 104 ? 6.684 4.682 -16.384 1.00 83.44 104 GLY A O 1
ATOM 800 N N . GLY A 1 105 ? 5.284 4.755 -14.639 1.00 87.88 105 GLY A N 1
ATOM 801 C CA . GLY A 1 105 ? 4.122 5.186 -15.407 1.00 87.88 105 GLY A CA 1
ATOM 802 C C . GLY A 1 105 ? 3.254 6.161 -14.629 1.00 87.88 105 GLY A C 1
ATOM 803 O O . GLY A 1 105 ? 3.011 5.985 -13.429 1.00 87.88 105 GLY A O 1
ATOM 804 N N . HIS A 1 106 ? 2.746 7.183 -15.323 1.00 90.81 106 HIS A N 1
ATOM 805 C CA . HIS A 1 106 ? 1.774 8.094 -14.735 1.00 90.81 106 HIS A CA 1
ATOM 806 C C . HIS A 1 106 ? 0.443 7.389 -14.478 1.00 90.81 106 HIS A C 1
ATOM 808 O O . HIS A 1 106 ? -0.177 6.825 -15.384 1.00 90.81 106 HIS A O 1
ATOM 814 N N . GLN A 1 107 ? -0.025 7.467 -13.236 1.00 87.31 107 GLN A N 1
ATOM 815 C CA . GLN A 1 107 ? -1.256 6.816 -12.818 1.00 87.31 107 GLN A CA 1
ATOM 816 C C . GLN A 1 107 ? -2.459 7.723 -13.055 1.00 87.31 107 GLN A C 1
ATOM 818 O O . GLN A 1 107 ? -2.538 8.854 -12.572 1.00 87.31 107 GLN A O 1
ATOM 823 N N . ARG A 1 108 ? -3.475 7.187 -13.736 1.00 91.00 108 ARG A N 1
ATOM 824 C CA . ARG A 1 108 ? -4.808 7.798 -13.788 1.00 91.00 108 ARG A CA 1
ATOM 825 C C . ARG A 1 108 ? -5.586 7.398 -12.539 1.00 91.00 108 ARG A C 1
ATOM 827 O O . ARG A 1 108 ? -6.517 6.602 -12.614 1.00 91.00 108 ARG A O 1
ATOM 834 N N . VAL A 1 109 ? -5.190 7.962 -11.398 1.00 89.56 109 VAL A N 1
ATOM 835 C CA . VAL A 1 109 ? -5.713 7.630 -10.058 1.00 89.56 109 VAL A CA 1
ATOM 836 C C . VAL A 1 109 ? -7.246 7.662 -10.007 1.00 89.56 109 VAL A C 1
ATOM 838 O O . VAL A 1 109 ? -7.873 6.740 -9.497 1.00 89.56 109 VAL A O 1
ATOM 841 N N . HIS A 1 110 ? -7.860 8.660 -10.646 1.00 90.62 110 HIS A N 1
ATOM 842 C CA . HIS A 1 110 ? -9.316 8.821 -10.745 1.00 90.62 110 HIS A CA 1
ATOM 843 C C . HIS A 1 110 ? -10.047 7.700 -11.510 1.00 90.62 110 HIS A C 1
ATOM 845 O O . HIS A 1 110 ? -11.272 7.689 -11.528 1.00 90.62 110 HIS A O 1
ATOM 851 N N . ARG A 1 111 ? -9.333 6.787 -12.181 1.00 93.19 111 ARG A N 1
ATOM 852 C CA . ARG A 1 111 ? -9.905 5.622 -12.886 1.00 93.19 111 ARG A CA 1
ATOM 853 C C . ARG A 1 111 ? -9.640 4.306 -12.167 1.00 93.19 111 ARG A C 1
ATOM 855 O O . ARG A 1 111 ? -10.075 3.258 -12.635 1.00 93.19 111 ARG A O 1
ATOM 862 N N . MET A 1 112 ? -8.881 4.330 -11.075 1.00 94.12 112 MET A N 1
ATOM 863 C CA . MET A 1 112 ? -8.500 3.113 -10.376 1.00 94.12 112 MET A CA 1
ATOM 864 C C . MET A 1 112 ? -9.669 2.602 -9.524 1.00 94.12 112 MET A C 1
ATOM 866 O O . MET A 1 112 ? -10.180 3.377 -8.716 1.00 94.12 112 MET A O 1
ATOM 870 N N . PRO A 1 113 ? -10.029 1.303 -9.596 1.00 95.50 113 PRO A N 1
ATOM 871 C CA . PRO A 1 113 ? -11.115 0.737 -8.790 1.00 95.50 113 PRO A CA 1
ATOM 872 C C . PRO A 1 113 ? -10.936 0.945 -7.286 1.00 95.50 113 PRO A C 1
ATOM 874 O O . PRO A 1 113 ? -11.898 1.212 -6.582 1.00 95.50 113 PRO A O 1
ATOM 877 N N . VAL A 1 114 ? -9.695 0.912 -6.784 1.00 95.38 114 VAL A N 1
ATOM 878 C CA . VAL A 1 114 ? -9.412 1.195 -5.367 1.00 95.38 114 VAL A CA 1
ATOM 879 C C . VAL A 1 114 ? -9.856 2.606 -4.947 1.00 95.38 114 VAL A C 1
ATOM 881 O O . VAL A 1 114 ? -10.203 2.833 -3.793 1.00 95.38 114 VAL A O 1
ATOM 884 N N . VAL A 1 115 ? -9.914 3.558 -5.880 1.00 95.12 115 VAL A N 1
ATOM 885 C CA . VAL A 1 115 ? -10.385 4.927 -5.637 1.00 95.12 115 VAL A CA 1
ATOM 886 C C . VAL A 1 115 ? -11.882 5.044 -5.922 1.00 95.12 115 VAL A C 1
ATOM 888 O O . VAL A 1 115 ? -12.630 5.530 -5.072 1.00 95.12 115 VAL A O 1
ATOM 891 N N . THR A 1 116 ? -12.330 4.574 -7.086 1.00 96.56 116 THR A N 1
ATOM 892 C CA . THR A 1 116 ? -13.689 4.815 -7.595 1.00 96.56 116 THR A CA 1
ATOM 893 C C . THR A 1 116 ? -14.747 3.874 -7.025 1.00 96.56 116 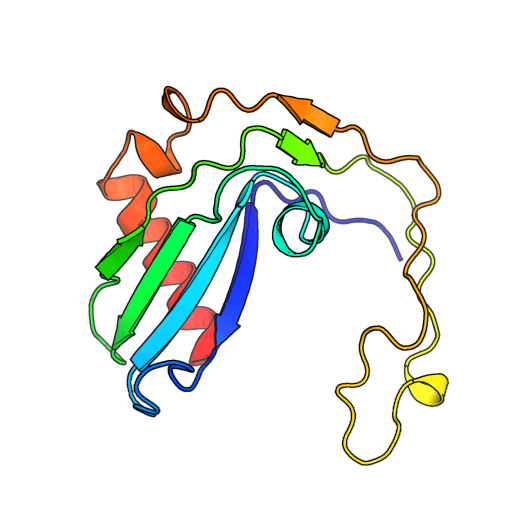THR A C 1
ATOM 895 O O . THR A 1 116 ? -15.892 4.288 -6.858 1.00 96.56 116 THR A O 1
ATOM 898 N N . ASP A 1 117 ? -14.387 2.636 -6.689 1.00 97.44 117 ASP A N 1
ATOM 899 C CA . ASP A 1 117 ? -15.306 1.611 -6.198 1.00 97.44 117 ASP A CA 1
ATOM 900 C C . ASP A 1 117 ? -15.101 1.385 -4.694 1.00 97.44 117 ASP A C 1
ATOM 902 O O . ASP A 1 117 ? -14.093 0.845 -4.229 1.00 97.44 117 ASP A O 1
ATOM 906 N N . ARG A 1 118 ? -16.097 1.809 -3.908 1.00 96.44 118 ARG A N 1
ATOM 907 C CA . ARG A 1 118 ? -16.086 1.660 -2.450 1.00 96.44 118 ARG A CA 1
ATOM 908 C C . ARG A 1 118 ? -16.140 0.198 -2.014 1.00 96.44 118 ARG A C 1
ATOM 910 O O . ARG A 1 118 ? -15.468 -0.138 -1.044 1.00 96.44 118 ARG A O 1
ATOM 917 N N . ALA A 1 119 ? -16.927 -0.645 -2.679 1.00 97.56 119 ALA A N 1
ATOM 918 C CA . ALA A 1 119 ? -17.084 -2.044 -2.291 1.00 97.56 119 ALA A CA 1
ATOM 919 C C . ALA A 1 119 ? -15.789 -2.819 -2.559 1.00 97.56 119 ALA A C 1
ATOM 921 O O . ALA A 1 119 ? -15.304 -3.535 -1.680 1.00 97.56 119 ALA A O 1
ATOM 922 N N . TYR A 1 120 ? -15.181 -2.597 -3.728 1.00 97.38 120 TYR A N 1
ATOM 923 C CA . TYR A 1 120 ? -13.863 -3.139 -4.051 1.00 97.38 120 TYR A CA 1
ATOM 924 C C . TYR A 1 120 ? -12.799 -2.670 -3.055 1.00 97.38 120 TYR A C 1
ATOM 926 O O . TYR A 1 120 ? -12.073 -3.498 -2.505 1.00 97.38 120 TYR A O 1
ATOM 934 N N . ARG A 1 121 ? -12.728 -1.358 -2.778 1.00 97.25 121 ARG A N 1
ATOM 935 C CA . ARG A 1 121 ? -11.769 -0.800 -1.814 1.00 97.25 121 ARG A CA 1
ATOM 936 C C . ARG A 1 121 ? -11.947 -1.411 -0.429 1.00 97.25 121 ARG A C 1
ATOM 938 O O . ARG A 1 121 ? -10.966 -1.863 0.147 1.00 97.25 121 ARG A O 1
ATOM 945 N N . GLN A 1 122 ? -13.171 -1.447 0.094 1.00 97.31 122 GLN A N 1
ATOM 946 C CA . GLN A 1 122 ? -13.439 -1.972 1.434 1.00 97.31 122 GLN A CA 1
ATOM 947 C C . GLN A 1 122 ? -12.983 -3.429 1.552 1.00 97.31 122 GLN A C 1
ATOM 949 O O . GLN A 1 122 ? -12.268 -3.777 2.488 1.00 97.31 122 GLN A O 1
ATOM 954 N N . LYS A 1 123 ? -13.331 -4.257 0.559 1.00 97.50 123 LYS A N 1
ATOM 955 C CA . LYS A 1 123 ? -12.932 -5.666 0.505 1.00 97.50 123 LYS A CA 1
ATOM 956 C C . LYS A 1 123 ? -11.413 -5.830 0.420 1.00 97.50 123 LYS A C 1
ATOM 958 O O . LYS A 1 123 ? -10.851 -6.636 1.150 1.00 97.50 123 LYS A O 1
ATOM 963 N N . LEU A 1 124 ? -10.746 -5.063 -0.446 1.00 97.25 124 LEU A N 1
ATOM 964 C CA . LEU A 1 124 ? -9.291 -5.122 -0.605 1.00 97.25 124 LEU A CA 1
ATOM 965 C C . LEU A 1 124 ? -8.567 -4.747 0.693 1.00 97.25 124 LEU A C 1
ATOM 967 O O . LEU A 1 124 ? -7.706 -5.496 1.143 1.00 97.25 124 LEU A O 1
ATOM 971 N N . LEU A 1 125 ? -8.924 -3.610 1.297 1.00 97.50 125 LEU A N 1
ATOM 972 C CA . LEU A 1 125 ? -8.273 -3.129 2.517 1.00 97.50 125 LEU A CA 1
ATOM 973 C C . LEU A 1 125 ? -8.511 -4.074 3.695 1.00 97.50 125 LEU A C 1
ATOM 975 O O . LEU A 1 125 ? -7.596 -4.293 4.482 1.00 97.50 125 LEU A O 1
ATOM 979 N N . LYS A 1 126 ? -9.704 -4.673 3.788 1.00 96.88 126 LYS A N 1
ATOM 980 C CA . LYS A 1 126 ? -10.024 -5.657 4.825 1.00 96.88 126 LYS A CA 1
ATOM 981 C C . LYS A 1 126 ? -9.152 -6.901 4.691 1.00 96.88 126 LYS A C 1
ATOM 983 O O . LYS A 1 126 ? -8.480 -7.265 5.647 1.00 96.88 126 LYS A O 1
ATOM 988 N N . ASN A 1 127 ? -9.081 -7.476 3.489 1.00 95.94 127 ASN A N 1
ATOM 989 C CA . ASN A 1 127 ? -8.248 -8.649 3.226 1.00 95.94 127 ASN A CA 1
ATOM 990 C C . ASN A 1 127 ? -6.769 -8.381 3.540 1.00 95.94 127 ASN A C 1
ATOM 992 O O . ASN A 1 127 ? -6.105 -9.230 4.120 1.00 95.94 127 ASN A O 1
ATOM 996 N N . ILE A 1 128 ? -6.252 -7.202 3.175 1.00 95.88 128 ILE A N 1
ATOM 997 C CA . ILE A 1 128 ? -4.874 -6.808 3.497 1.00 95.88 128 ILE A CA 1
ATOM 998 C C . ILE A 1 128 ? -4.695 -6.707 5.014 1.00 95.88 128 ILE A C 1
ATOM 1000 O O . ILE A 1 128 ? -3.765 -7.292 5.556 1.00 95.88 128 ILE A O 1
ATOM 1004 N N . ALA A 1 129 ? -5.587 -6.009 5.713 1.00 95.88 129 ALA A N 1
ATOM 1005 C CA . ALA A 1 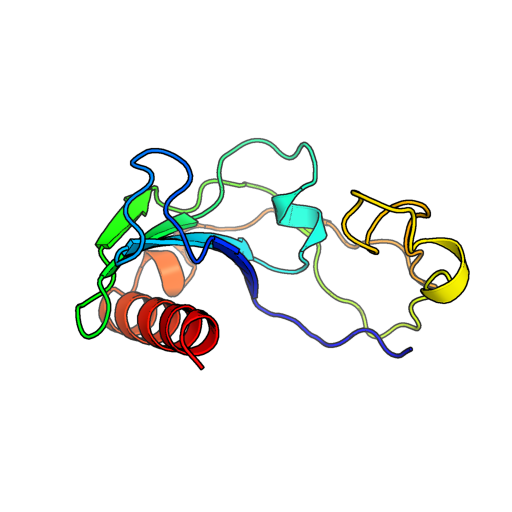129 ? -5.496 -5.837 7.160 1.00 95.88 129 ALA A CA 1
ATOM 1006 C C . ALA A 1 129 ? -5.538 -7.171 7.921 1.00 95.88 129 ALA A C 1
ATOM 1008 O O . ALA A 1 129 ? -4.820 -7.341 8.901 1.00 95.88 129 ALA A O 1
ATOM 1009 N N . GLU A 1 130 ? -6.352 -8.122 7.459 1.00 94.62 130 GLU A N 1
ATOM 1010 C CA . GLU A 1 130 ? -6.455 -9.461 8.044 1.00 94.62 130 GLU A CA 1
ATOM 1011 C C . GLU A 1 130 ? -5.130 -10.238 7.962 1.00 94.62 130 GLU A C 1
ATOM 1013 O O . GLU A 1 130 ? -4.823 -10.981 8.891 1.00 94.62 130 GLU A O 1
ATOM 1018 N N . THR A 1 131 ? -4.289 -10.001 6.943 1.00 93.69 131 THR A N 1
ATOM 1019 C CA . THR A 1 131 ? -2.937 -10.599 6.880 1.00 93.69 131 THR A CA 1
ATOM 1020 C C . THR A 1 131 ? -1.984 -10.087 7.957 1.00 93.69 131 THR A C 1
ATOM 1022 O O . THR A 1 131 ? -1.053 -10.795 8.314 1.00 93.69 131 THR A O 1
ATOM 1025 N N . GLY A 1 132 ? -2.215 -8.887 8.501 1.00 88.44 132 GLY A N 1
ATOM 1026 C CA . GLY A 1 132 ? -1.414 -8.344 9.603 1.00 88.44 132 GLY A CA 1
ATOM 1027 C C . GLY A 1 132 ? -1.777 -8.926 10.972 1.00 88.44 132 GLY A C 1
ATOM 1028 O O . GLY A 1 132 ? -1.075 -8.676 11.949 1.00 88.44 132 GLY A O 1
ATOM 1029 N N . TRP A 1 133 ? -2.884 -9.669 11.054 1.00 84.56 133 TRP A N 1
ATOM 1030 C CA . TRP A 1 133 ? -3.370 -10.306 12.279 1.00 84.56 133 TRP A CA 1
ATOM 1031 C C . TRP A 1 133 ? -3.243 -11.828 12.289 1.00 84.56 133 TRP A C 1
ATOM 1033 O O . TRP A 1 133 ? -3.518 -12.417 13.338 1.00 84.56 133 TRP A O 1
ATOM 1043 N N . ALA A 1 134 ? -2.900 -12.424 11.146 1.00 68.38 134 ALA A N 1
ATOM 1044 C CA . ALA A 1 134 ? -2.561 -13.836 11.014 1.00 68.38 134 ALA A CA 1
ATOM 1045 C C . ALA A 1 134 ? -1.208 -14.126 11.676 1.00 68.38 134 ALA A C 1
ATOM 1047 O O . ALA A 1 134 ? -1.107 -15.199 12.309 1.00 68.38 134 ALA A O 1
#

Foldseek 3Di:
DKDDFDQKDKDKDCQPPPPRHNQKMKMWMDGADPCLQVPPAPWGTFIWMAGVVGFIGTPDAGDRQKDWGDDGWDKDDDDLVVQDDVPDDSPDPDDIDTPDDTDMDGDPSVPDCCHPPPVVVRVVVVVVVVVSVD

Organism: NCBI:txid89044